Protein AF-A0A1W2DTV0-F1 (afdb_monomer_lite)

Radius of gyration: 12.7 Å; chains: 1; bounding box: 32×32×29 Å

Sequence (78 aa):
MRDLVDGQDLTCRLNGDRTYDREVGRCALDDGRDIGAVLIGQGLCGRCARFDSQGGYVEVQRAAGPFRGEVPGYGTSH

Organism: NCBI:txid1387277

Secondary structure (DSSP, 8-state):
-HHHHTT--EEEEEEEEEETTEEEEEEEETTS-BHHHHHHHTTSS---TTT-TT-TTHHHHHHH----S---TTT---

Foldseek 3Di:
DCVVDPPWDKDWDFPPDDDDPDTDTWIATPVGHIPQLVCLLVLNDADQCLRPVVCPNVVSNVNSDDRPDDDPPNSDDD

InterPro domains:
  IPR035437 SNase-like, OB-fold superfamily [SSF50199] (2-61)

Structure (mmCIF, N/CA/C/O backbone):
data_AF-A0A1W2DTV0-F1
#
_entry.id   AF-A0A1W2DTV0-F1
#
loop_
_atom_site.group_PDB
_atom_site.id
_atom_site.type_symbol
_atom_site.label_atom_id
_atom_site.label_alt_id
_atom_site.label_comp_id
_atom_site.label_asym_id
_atom_site.label_entity_id
_atom_site.label_seq_id
_atom_site.pdbx_PDB_ins_code
_atom_site.Cartn_x
_atom_site.Cartn_y
_atom_site.Cartn_z
_atom_site.occupancy
_atom_site.B_iso_or_equiv
_atom_site.auth_seq_id
_atom_site.auth_comp_id
_atom_site.auth_asym_id
_atom_site.auth_atom_id
_atom_site.pdbx_PDB_model_num
ATOM 1 N N . MET A 1 1 ? -10.536 -0.644 -3.051 1.00 92.00 1 MET A N 1
ATOM 2 C CA . MET A 1 1 ? -10.104 0.316 -2.008 1.00 92.00 1 MET A CA 1
ATOM 3 C C . MET A 1 1 ? -11.255 0.709 -1.101 1.00 92.00 1 MET A C 1
ATOM 5 O O . MET A 1 1 ? -11.150 0.422 0.076 1.00 92.00 1 MET A O 1
ATOM 9 N N . ARG A 1 2 ? -12.346 1.300 -1.617 1.00 95.31 2 ARG A N 1
ATOM 10 C CA . ARG A 1 2 ? -13.525 1.650 -0.798 1.00 95.31 2 ARG A CA 1
ATOM 11 C C . ARG A 1 2 ? -14.015 0.470 0.044 1.00 95.31 2 ARG A C 1
ATOM 13 O O . ARG A 1 2 ? -14.030 0.584 1.255 1.00 95.31 2 ARG A O 1
ATOM 20 N N . ASP A 1 3 ? -14.213 -0.687 -0.579 1.00 96.00 3 ASP A N 1
ATOM 21 C CA . ASP A 1 3 ? -14.656 -1.909 0.113 1.00 96.00 3 ASP A CA 1
ATOM 22 C C . ASP A 1 3 ? -13.733 -2.360 1.261 1.00 96.00 3 ASP A C 1
ATOM 24 O O . ASP A 1 3 ? -14.169 -3.076 2.153 1.00 96.00 3 ASP A O 1
ATOM 28 N N . LEU A 1 4 ? -12.452 -1.966 1.239 1.00 95.56 4 LEU A N 1
ATOM 29 C CA . LEU A 1 4 ? -11.487 -2.325 2.277 1.00 95.56 4 LEU A CA 1
ATOM 30 C C . LEU A 1 4 ? -11.516 -1.361 3.468 1.00 95.56 4 LEU A C 1
ATOM 32 O O . LEU A 1 4 ? -11.224 -1.810 4.567 1.00 95.56 4 LEU A O 1
ATOM 36 N N . VAL A 1 5 ? -11.818 -0.073 3.263 1.00 96.56 5 VAL A N 1
ATOM 37 C CA . VAL A 1 5 ? -11.617 0.977 4.287 1.00 96.56 5 VAL A CA 1
ATOM 38 C C . VAL A 1 5 ? -12.867 1.785 4.632 1.00 96.56 5 VAL A C 1
ATOM 40 O O . VAL A 1 5 ? -12.802 2.650 5.498 1.00 96.56 5 VAL A O 1
ATOM 43 N N . ASP A 1 6 ? -13.990 1.562 3.949 1.00 97.00 6 ASP A N 1
ATOM 44 C CA . ASP A 1 6 ? -15.223 2.297 4.232 1.00 97.00 6 ASP A CA 1
ATOM 45 C C . ASP A 1 6 ? -15.682 2.043 5.675 1.00 97.00 6 ASP A C 1
ATOM 47 O O . ASP A 1 6 ? -15.746 0.898 6.128 1.00 97.00 6 ASP A O 1
ATOM 51 N N . GLY A 1 7 ? -15.938 3.128 6.408 1.00 96.38 7 GLY A N 1
ATOM 52 C CA . GLY A 1 7 ? -16.301 3.089 7.827 1.00 96.38 7 GLY A CA 1
ATOM 53 C C . GLY A 1 7 ? -15.198 2.631 8.793 1.00 96.38 7 GLY A C 1
ATOM 54 O O . GLY A 1 7 ? -15.520 2.345 9.943 1.00 96.38 7 GLY A O 1
ATOM 55 N N . GLN A 1 8 ? -13.935 2.538 8.360 1.00 96.19 8 GLN A N 1
ATOM 56 C CA . GLN A 1 8 ? -12.812 2.102 9.200 1.00 96.19 8 GLN A CA 1
ATOM 57 C C . GLN A 1 8 ? -11.830 3.238 9.478 1.00 96.19 8 GLN A C 1
ATOM 59 O O . GLN A 1 8 ? -11.541 4.049 8.593 1.00 96.19 8 GLN A O 1
ATOM 64 N N . ASP A 1 9 ? -11.265 3.241 10.684 1.00 96.88 9 ASP A N 1
ATOM 65 C CA . ASP A 1 9 ? -10.150 4.112 11.026 1.00 96.88 9 ASP A CA 1
ATOM 66 C C . ASP A 1 9 ? -8.823 3.517 10.533 1.00 96.88 9 ASP A C 1
ATOM 68 O O . ASP A 1 9 ? -8.622 2.301 10.437 1.00 96.88 9 ASP A O 1
ATOM 72 N N . LEU A 1 10 ? -7.914 4.419 10.156 1.00 97.25 10 LEU A N 1
ATOM 73 C CA . LEU A 1 10 ? -6.592 4.089 9.644 1.00 97.25 10 LEU A CA 1
ATOM 74 C C . LEU A 1 10 ? -5.526 4.773 10.487 1.00 97.25 10 LEU A C 1
ATOM 76 O O . LEU A 1 10 ? -5.521 5.995 10.639 1.00 97.25 10 LEU A O 1
ATOM 80 N N . THR A 1 11 ? -4.539 3.999 10.928 1.00 97.94 11 THR A N 1
ATOM 81 C CA . THR A 1 11 ? -3.305 4.552 11.485 1.00 97.94 11 THR A CA 1
ATOM 82 C C . THR A 1 11 ? -2.224 4.561 10.412 1.00 97.94 11 THR A C 1
ATOM 84 O O . THR A 1 11 ? -1.772 3.506 9.965 1.00 97.94 11 THR A O 1
ATOM 87 N N . CYS A 1 12 ? -1.778 5.755 10.016 1.00 96.81 12 CYS A N 1
ATOM 88 C CA . CYS A 1 12 ? -0.733 5.938 9.011 1.00 96.81 12 CYS A CA 1
ATOM 89 C C . CYS A 1 12 ? 0.596 6.384 9.631 1.00 96.81 12 CYS A C 1
ATOM 91 O O . CYS A 1 12 ? 0.642 7.263 10.490 1.00 96.81 12 CYS A O 1
ATOM 93 N N . ARG A 1 13 ? 1.699 5.805 9.150 1.00 95.44 13 ARG A N 1
ATOM 94 C CA . ARG A 1 13 ? 3.071 6.207 9.477 1.00 95.44 13 ARG A CA 1
ATOM 95 C C . ARG A 1 13 ? 3.769 6.685 8.212 1.00 95.44 13 ARG A C 1
ATOM 97 O O . ARG A 1 13 ? 3.932 5.914 7.265 1.00 95.44 13 ARG A O 1
ATOM 104 N N . LEU A 1 14 ? 4.170 7.952 8.207 1.00 96.12 14 LEU A N 1
ATOM 105 C CA . LEU A 1 14 ? 4.935 8.550 7.114 1.00 96.12 14 LEU A CA 1
ATOM 106 C C . LEU A 1 14 ? 6.354 7.975 7.084 1.00 96.12 14 LEU A C 1
ATOM 108 O O . LEU A 1 14 ? 6.951 7.735 8.134 1.00 96.12 14 LEU A O 1
ATOM 112 N N . ASN A 1 15 ? 6.890 7.746 5.885 1.00 90.19 15 ASN A N 1
ATOM 113 C CA . ASN A 1 15 ? 8.233 7.189 5.692 1.00 90.19 15 ASN A CA 1
ATOM 114 C C . ASN A 1 15 ? 9.305 8.269 5.422 1.00 90.19 15 ASN A C 1
ATOM 116 O O . ASN A 1 15 ? 10.480 7.934 5.311 1.00 90.19 15 ASN A O 1
ATOM 120 N N . GLY A 1 16 ? 8.903 9.543 5.330 1.00 92.19 16 GLY A N 1
ATOM 121 C CA . GLY A 1 16 ? 9.778 10.686 5.047 1.00 92.19 16 GLY A CA 1
ATOM 122 C C . GLY A 1 16 ? 9.956 11.006 3.558 1.00 92.19 16 GLY A C 1
ATOM 123 O O . GLY A 1 16 ? 10.439 12.091 3.233 1.00 92.19 16 GLY A O 1
ATOM 124 N N . ASP A 1 17 ? 9.529 10.122 2.653 1.00 91.81 17 ASP A N 1
ATOM 125 C CA . ASP A 1 17 ? 9.577 10.373 1.215 1.00 91.81 17 ASP A CA 1
ATOM 126 C C . ASP A 1 17 ? 8.441 11.301 0.771 1.00 91.81 17 ASP A C 1
ATOM 128 O O . ASP A 1 17 ? 7.343 11.333 1.340 1.00 91.81 17 ASP A O 1
ATOM 132 N N . ARG A 1 18 ? 8.696 12.023 -0.325 1.00 91.62 18 ARG A N 1
ATOM 133 C CA . ARG A 1 18 ? 7.702 12.846 -1.014 1.00 91.62 18 ARG A CA 1
ATOM 134 C C . ARG A 1 18 ? 7.652 12.551 -2.507 1.00 91.62 18 ARG A C 1
ATOM 136 O O . ARG A 1 18 ? 8.667 12.266 -3.147 1.00 91.62 18 ARG A O 1
ATOM 143 N N . THR A 1 19 ? 6.458 12.661 -3.073 1.00 87.75 19 THR A N 1
ATOM 144 C CA . THR A 1 19 ? 6.214 12.646 -4.516 1.00 87.75 19 THR A CA 1
ATOM 145 C C . THR A 1 19 ? 5.399 13.875 -4.883 1.00 87.75 19 THR A C 1
ATOM 147 O O . THR A 1 19 ? 4.264 14.033 -4.441 1.00 87.75 19 THR A O 1
ATOM 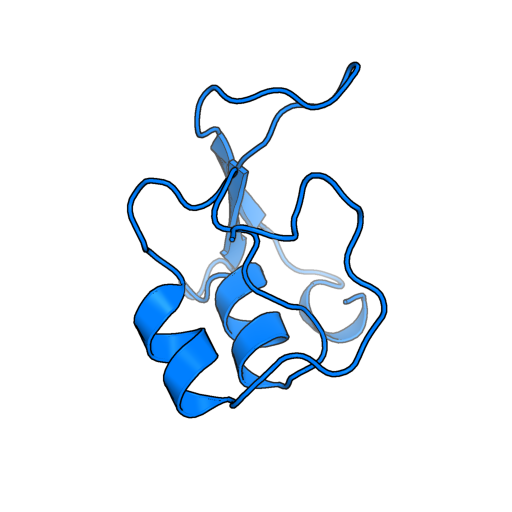150 N N . TYR A 1 20 ? 6.008 14.780 -5.654 1.00 87.62 20 TYR A N 1
ATOM 151 C CA . TYR A 1 20 ? 5.478 16.128 -5.868 1.00 87.62 20 TYR A CA 1
ATOM 152 C C . TYR A 1 20 ? 5.203 16.828 -4.522 1.00 87.62 20 TYR A C 1
ATOM 154 O O . TYR A 1 20 ? 6.120 16.995 -3.719 1.00 87.62 20 TYR A O 1
ATOM 162 N N . ASP A 1 21 ? 3.955 17.209 -4.270 1.00 90.00 21 ASP A N 1
ATOM 163 C CA . ASP A 1 21 ? 3.454 17.843 -3.052 1.00 90.00 21 ASP A CA 1
ATOM 164 C C . ASP A 1 21 ? 2.916 16.842 -2.010 1.00 90.00 21 ASP A C 1
ATOM 166 O O . ASP A 1 21 ? 2.426 17.254 -0.959 1.00 90.00 21 ASP A O 1
ATOM 170 N N . ARG A 1 22 ? 3.013 15.531 -2.270 1.00 91.94 22 ARG A N 1
ATOM 171 C CA . ARG A 1 22 ? 2.429 14.472 -1.432 1.00 91.94 22 ARG A CA 1
ATOM 172 C C . ARG A 1 22 ? 3.475 13.760 -0.592 1.00 91.94 22 ARG A C 1
ATOM 174 O O . ARG A 1 22 ? 4.580 13.487 -1.056 1.00 91.94 22 ARG A O 1
ATOM 181 N N . GLU A 1 23 ? 3.084 13.397 0.622 1.00 95.25 23 GLU A N 1
ATOM 182 C CA . GLU A 1 23 ? 3.878 12.583 1.543 1.00 95.25 23 GLU A CA 1
ATOM 183 C C . GLU A 1 23 ? 3.566 11.102 1.362 1.00 95.25 23 GLU A C 1
ATOM 185 O O . GLU A 1 23 ? 2.440 10.720 1.034 1.00 95.25 23 GLU A O 1
ATOM 190 N N . VAL A 1 24 ? 4.577 10.264 1.565 1.00 94.94 24 VAL A N 1
ATOM 191 C CA . VAL A 1 24 ? 4.461 8.815 1.425 1.00 94.94 24 VAL A CA 1
ATOM 192 C C . VAL A 1 24 ? 4.448 8.164 2.807 1.00 94.94 24 VAL A C 1
ATOM 194 O O . VAL A 1 24 ? 5.139 8.584 3.736 1.00 94.94 24 VAL A O 1
ATOM 197 N N . GLY A 1 25 ? 3.637 7.121 2.962 1.00 95.44 25 GLY A N 1
ATOM 198 C CA . GLY A 1 25 ? 3.507 6.392 4.216 1.00 95.44 25 GLY A CA 1
ATOM 199 C C . GLY A 1 25 ? 2.814 5.050 4.043 1.00 95.44 25 GLY A C 1
ATOM 200 O O . GLY A 1 25 ? 2.340 4.709 2.959 1.00 95.44 25 GLY A O 1
ATOM 201 N N . ARG A 1 26 ? 2.760 4.293 5.138 1.00 96.31 26 ARG A N 1
ATOM 202 C CA . ARG A 1 26 ? 2.004 3.041 5.237 1.00 96.31 26 ARG A CA 1
ATOM 203 C C . ARG A 1 26 ? 0.867 3.212 6.219 1.00 96.31 26 ARG A C 1
ATOM 205 O O . ARG A 1 26 ? 1.069 3.790 7.285 1.00 96.31 26 ARG A O 1
ATOM 212 N N . CYS A 1 27 ? -0.296 2.692 5.860 1.00 97.44 27 CYS A N 1
ATOM 213 C CA . CYS A 1 27 ? -1.487 2.755 6.688 1.00 97.44 27 CYS A CA 1
ATOM 214 C C . CYS A 1 27 ? -1.944 1.347 7.042 1.00 97.44 27 CYS A C 1
ATOM 216 O O . CYS A 1 27 ? -1.936 0.451 6.195 1.00 97.44 27 CYS A O 1
ATOM 218 N N . ALA A 1 28 ? 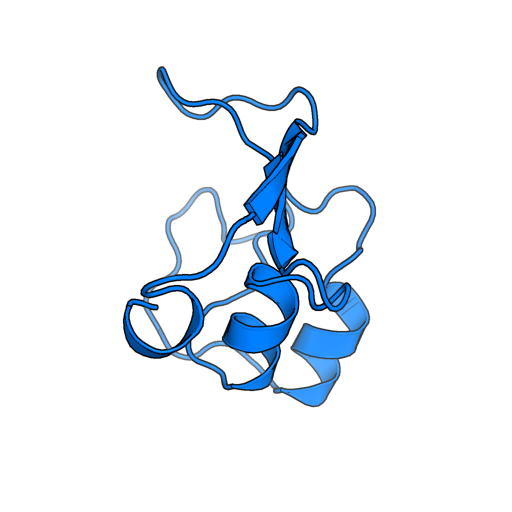-2.358 1.176 8.288 1.00 98.00 28 ALA A N 1
ATOM 219 C CA . ALA A 1 28 ? -2.965 -0.048 8.772 1.00 98.00 28 ALA A CA 1
ATOM 220 C C . ALA A 1 28 ? -4.391 0.230 9.247 1.00 98.00 28 ALA A C 1
ATOM 222 O O . ALA A 1 28 ? -4.654 1.300 9.799 1.00 98.00 28 ALA A O 1
ATOM 223 N N . LEU A 1 29 ? -5.276 -0.741 9.022 1.00 97.88 29 LEU A N 1
ATOM 224 C CA . LEU A 1 29 ? -6.572 -0.823 9.695 1.00 97.88 29 LEU A CA 1
ATOM 225 C C . LEU A 1 29 ? -6.350 -1.028 11.203 1.00 97.88 29 LEU A C 1
ATOM 227 O O . LEU A 1 29 ? -5.280 -1.483 11.619 1.00 97.88 29 LEU A O 1
ATOM 231 N N . ASP A 1 30 ? -7.375 -0.779 12.013 1.00 96.50 30 ASP A N 1
ATOM 232 C CA . ASP A 1 30 ? -7.314 -0.990 13.468 1.00 96.50 30 ASP A CA 1
ATOM 233 C C . ASP A 1 30 ? -7.008 -2.440 13.872 1.00 96.50 30 ASP A C 1
ATOM 235 O O . ASP A 1 30 ? -6.426 -2.693 14.927 1.00 96.50 30 ASP A O 1
ATOM 239 N N . ASP A 1 31 ? -7.344 -3.406 13.012 1.00 94.88 31 ASP A N 1
ATOM 240 C CA . ASP A 1 31 ? -7.002 -4.821 13.199 1.00 94.88 31 ASP A CA 1
ATOM 241 C C . ASP A 1 31 ? -5.545 -5.166 12.828 1.00 94.88 31 ASP A C 1
ATOM 243 O O . ASP A 1 31 ? -5.130 -6.325 12.896 1.00 94.88 31 ASP A O 1
ATOM 247 N N . GLY A 1 32 ? -4.754 -4.161 12.445 1.00 96.00 32 GLY A N 1
ATOM 248 C CA . GLY A 1 32 ? -3.334 -4.274 12.134 1.00 96.00 32 GLY A CA 1
ATOM 249 C C . GLY A 1 32 ? -3.018 -4.656 10.688 1.00 96.00 32 GLY A C 1
ATOM 250 O O . GLY A 1 32 ? -1.838 -4.716 10.332 1.00 96.00 32 GLY A O 1
ATOM 251 N N . ARG A 1 33 ? -4.014 -4.895 9.826 1.00 97.25 33 ARG A N 1
ATOM 252 C CA . ARG A 1 33 ? -3.756 -5.186 8.406 1.00 97.25 33 ARG A CA 1
ATOM 253 C C . ARG A 1 33 ? -3.247 -3.945 7.671 1.00 97.25 33 ARG A C 1
ATOM 255 O O . ARG A 1 33 ? -3.924 -2.922 7.619 1.00 97.25 33 ARG A O 1
ATOM 262 N N . ASP A 1 34 ? -2.078 -4.060 7.040 1.00 97.94 34 ASP A N 1
ATOM 263 C CA . ASP A 1 34 ? -1.518 -3.032 6.153 1.00 97.94 34 ASP A CA 1
ATOM 264 C C . ASP A 1 34 ? -2.287 -2.997 4.821 1.00 97.94 34 ASP A C 1
ATOM 266 O O . ASP A 1 34 ? -2.364 -4.001 4.106 1.00 97.94 34 ASP A O 1
ATOM 270 N N . ILE A 1 35 ? -2.852 -1.836 4.471 1.00 97.94 35 ILE A N 1
ATOM 271 C CA . ILE A 1 35 ? -3.702 -1.701 3.278 1.00 97.94 35 ILE A CA 1
ATOM 272 C C . ILE A 1 35 ? -2.924 -1.962 1.982 1.00 97.94 35 ILE A C 1
ATOM 274 O O . ILE A 1 35 ? -3.462 -2.549 1.045 1.00 97.94 35 ILE A O 1
ATOM 278 N N . GLY A 1 36 ? -1.649 -1.566 1.928 1.00 97.75 36 GLY A N 1
ATOM 279 C CA . GLY A 1 36 ? -0.786 -1.776 0.771 1.00 97.75 36 GLY A CA 1
ATOM 280 C C . GLY A 1 36 ? -0.479 -3.257 0.590 1.00 97.75 36 GLY A C 1
ATOM 281 O O . GLY A 1 36 ? -0.605 -3.778 -0.516 1.00 97.75 36 GLY A O 1
ATOM 282 N N . ALA A 1 37 ? -0.177 -3.960 1.684 1.00 98.31 37 ALA A N 1
ATOM 283 C CA . ALA A 1 37 ? 0.045 -5.402 1.664 1.00 98.31 37 ALA A CA 1
ATOM 284 C C . ALA A 1 37 ? -1.204 -6.166 1.201 1.00 98.31 37 ALA A C 1
ATOM 286 O O . ALA A 1 37 ? -1.083 -7.072 0.378 1.00 98.31 37 ALA A O 1
ATOM 287 N N . VAL A 1 38 ? -2.399 -5.784 1.670 1.00 98.31 38 VAL A N 1
ATOM 288 C CA . VAL A 1 38 ? -3.663 -6.404 1.232 1.00 98.31 38 VAL A CA 1
ATOM 289 C C . VAL A 1 38 ? -3.866 -6.222 -0.273 1.00 98.31 38 VAL A C 1
ATOM 291 O O . VAL A 1 38 ? -4.126 -7.196 -0.980 1.00 98.31 38 VAL A O 1
ATOM 294 N N . LEU A 1 39 ? -3.704 -4.999 -0.785 1.00 98.12 39 LEU A N 1
ATOM 295 C CA . LEU A 1 39 ? -3.906 -4.710 -2.208 1.00 98.12 39 LEU A CA 1
ATOM 296 C C . LEU A 1 39 ? -2.862 -5.392 -3.104 1.00 98.12 39 LEU A C 1
ATOM 298 O O . LEU A 1 39 ? -3.211 -5.871 -4.185 1.00 98.12 39 LEU A O 1
ATOM 302 N N . ILE A 1 40 ? -1.602 -5.466 -2.663 1.00 98.00 40 ILE A N 1
ATOM 303 C CA . ILE A 1 40 ? -0.540 -6.193 -3.375 1.00 98.00 40 ILE A CA 1
ATOM 304 C C . ILE A 1 40 ? -0.828 -7.695 -3.373 1.00 98.00 40 ILE A C 1
ATOM 306 O O . ILE A 1 40 ? -0.767 -8.326 -4.424 1.00 98.00 40 ILE A O 1
ATOM 310 N N . GLY A 1 41 ? -1.211 -8.261 -2.225 1.00 98.12 41 GLY A N 1
ATOM 311 C CA . GLY A 1 41 ? -1.570 -9.675 -2.092 1.00 98.12 41 GLY A CA 1
ATOM 312 C C . GLY A 1 41 ? -2.737 -10.097 -2.992 1.00 98.12 41 GLY A C 1
ATOM 313 O O . GLY A 1 41 ? -2.778 -11.229 -3.461 1.00 98.12 41 GLY A O 1
ATOM 314 N N . GLN A 1 42 ? -3.658 -9.173 -3.277 1.00 97.31 42 GLN A N 1
ATOM 315 C CA . GLN A 1 42 ? -4.782 -9.370 -4.199 1.00 97.31 42 GLN A CA 1
ATOM 316 C C . GLN A 1 42 ? -4.435 -9.078 -5.671 1.00 97.31 42 GLN A C 1
ATOM 318 O O . GLN A 1 42 ? -5.298 -9.201 -6.538 1.00 97.31 42 GLN A O 1
ATOM 323 N N . GLY A 1 43 ? -3.200 -8.660 -5.974 1.00 96.62 43 GLY A N 1
ATOM 324 C CA . GLY A 1 43 ? -2.763 -8.295 -7.325 1.00 96.62 43 GLY A CA 1
ATOM 325 C C . GLY A 1 43 ? -3.371 -6.993 -7.863 1.00 96.62 43 GLY A C 1
ATOM 326 O O . GLY A 1 43 ? -3.245 -6.706 -9.053 1.00 96.62 43 GLY A O 1
ATOM 327 N N . LEU A 1 44 ? -4.020 -6.196 -7.009 1.00 96.19 44 LEU A N 1
ATOM 328 C CA . LEU A 1 44 ? -4.660 -4.927 -7.375 1.00 96.19 44 LEU A CA 1
ATOM 329 C C . LEU A 1 44 ? -3.666 -3.761 -7.423 1.00 96.19 44 LEU A C 1
ATOM 331 O O . LEU A 1 44 ? -3.939 -2.738 -8.048 1.00 96.19 44 LEU A O 1
ATOM 335 N N . CYS A 1 45 ? -2.524 -3.898 -6.750 1.00 96.06 45 CYS A N 1
ATOM 336 C CA . CYS A 1 45 ? -1.425 -2.937 -6.743 1.00 96.06 45 CYS A CA 1
ATOM 337 C C . CYS A 1 45 ? -0.082 -3.664 -6.870 1.00 96.06 45 CYS A C 1
ATOM 339 O O . CYS A 1 45 ? 0.024 -4.852 -6.569 1.00 96.06 45 CYS A O 1
ATOM 341 N N . GLY A 1 46 ? 0.947 -2.933 -7.297 1.00 95.25 46 GLY A N 1
ATOM 342 C CA . GLY A 1 46 ? 2.325 -3.414 -7.330 1.00 95.25 46 GLY A CA 1
ATOM 343 C C . GLY A 1 46 ? 3.201 -2.721 -6.293 1.00 95.25 46 GLY A C 1
ATOM 344 O O . GLY A 1 46 ? 3.014 -1.542 -5.983 1.00 95.25 46 GLY A O 1
ATOM 345 N N . ARG A 1 47 ? 4.200 -3.442 -5.787 1.00 94.62 47 ARG A N 1
ATOM 346 C CA . ARG A 1 47 ? 5.295 -2.883 -4.995 1.00 94.62 47 ARG A CA 1
ATOM 347 C C . ARG A 1 47 ? 6.047 -1.840 -5.824 1.00 94.62 47 ARG A C 1
ATOM 349 O O . ARG A 1 47 ? 6.516 -2.126 -6.921 1.00 94.62 47 ARG A O 1
ATOM 356 N N . CYS A 1 48 ? 6.247 -0.661 -5.244 1.00 93.00 48 CYS A N 1
ATOM 357 C CA . CYS A 1 48 ? 7.118 0.380 -5.781 1.00 93.00 48 CYS A CA 1
ATOM 358 C C . CYS A 1 48 ? 8.423 0.399 -4.976 1.00 93.00 48 CYS A C 1
ATOM 360 O O . CYS A 1 48 ? 8.436 0.911 -3.857 1.00 93.00 48 CYS A O 1
ATOM 362 N N . ALA A 1 49 ? 9.520 -0.156 -5.509 1.00 90.62 49 ALA A N 1
ATOM 363 C CA . ALA 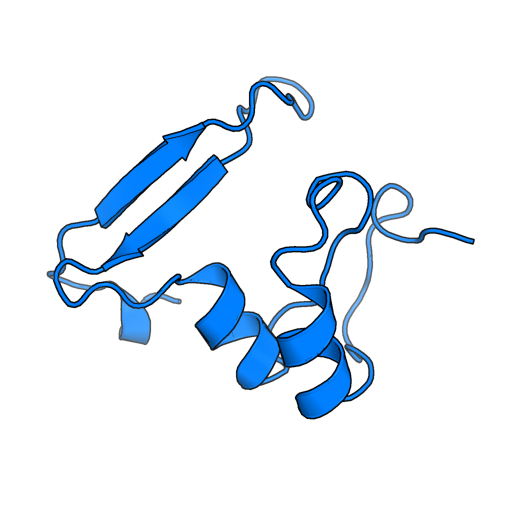A 1 49 ? 10.753 -0.299 -4.721 1.00 90.62 49 ALA A CA 1
ATOM 364 C C . ALA A 1 49 ? 11.352 1.052 -4.295 1.00 90.62 49 ALA A C 1
ATOM 366 O O . ALA A 1 49 ? 11.962 1.133 -3.234 1.00 90.62 49 ALA A O 1
ATOM 367 N N . ARG A 1 50 ? 11.101 2.123 -5.064 1.00 90.88 50 ARG A N 1
ATOM 368 C CA . ARG A 1 50 ? 11.476 3.497 -4.700 1.00 90.88 50 ARG A CA 1
ATOM 369 C C . ARG A 1 50 ? 10.930 3.917 -3.330 1.00 90.88 50 ARG A C 1
ATOM 371 O O . ARG A 1 50 ? 11.652 4.556 -2.580 1.00 90.88 50 ARG A O 1
ATOM 378 N N . PHE A 1 51 ? 9.676 3.580 -3.028 1.00 92.19 51 PHE A N 1
ATOM 379 C CA . PHE A 1 51 ? 8.9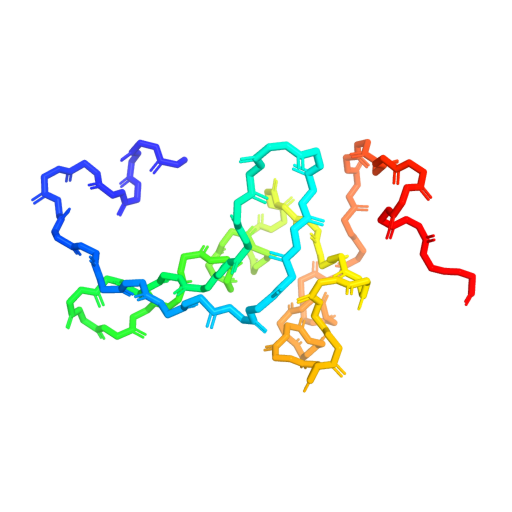95 3.967 -1.781 1.00 92.19 51 PHE A CA 1
ATOM 380 C C . PHE A 1 51 ? 8.946 2.838 -0.740 1.00 92.19 51 PHE A C 1
ATOM 382 O O . PHE A 1 51 ? 8.544 3.046 0.404 1.00 92.19 51 PHE A O 1
ATOM 389 N N . ASP A 1 52 ? 9.385 1.643 -1.129 1.00 92.88 52 ASP A N 1
ATOM 390 C CA . ASP A 1 52 ? 9.544 0.475 -0.269 1.00 92.88 52 ASP A CA 1
ATOM 391 C C . ASP A 1 52 ? 11.030 0.107 -0.116 1.00 92.88 52 ASP A C 1
ATOM 393 O O . ASP A 1 52 ? 11.453 -1.026 -0.371 1.00 92.88 52 ASP A O 1
ATOM 397 N N . SER A 1 53 ? 11.834 1.095 0.288 1.00 90.12 53 SER A N 1
ATOM 398 C CA . SER A 1 53 ? 13.286 0.960 0.475 1.00 90.12 53 SER A CA 1
ATOM 399 C C . SER A 1 53 ? 13.657 -0.045 1.570 1.00 90.12 53 SER A C 1
ATOM 401 O O . SER A 1 53 ? 14.687 -0.705 1.483 1.00 90.12 53 SER A O 1
ATOM 403 N N . GLN A 1 54 ? 12.787 -0.207 2.570 1.00 91.50 54 GLN A N 1
ATOM 404 C CA . GLN A 1 54 ? 12.928 -1.196 3.645 1.00 91.50 54 GLN A CA 1
ATOM 405 C C . GLN A 1 54 ? 12.405 -2.591 3.254 1.00 91.50 54 GLN A C 1
ATOM 407 O O . GLN A 1 54 ? 12.465 -3.512 4.062 1.00 91.50 54 GLN A O 1
ATOM 412 N N . GLY A 1 55 ? 11.862 -2.755 2.042 1.00 94.19 55 GLY A N 1
ATOM 413 C CA . GLY A 1 55 ? 11.422 -4.048 1.516 1.00 94.19 55 GLY A CA 1
ATOM 414 C C . GLY A 1 55 ? 10.217 -4.670 2.227 1.00 94.19 55 GLY A C 1
ATOM 415 O O . GLY A 1 55 ? 10.044 -5.887 2.177 1.00 94.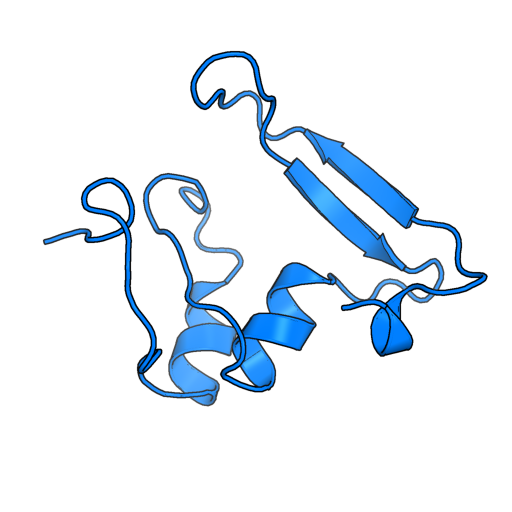19 55 GLY A O 1
ATOM 416 N N . GLY A 1 56 ? 9.367 -3.865 2.866 1.00 95.31 56 GLY A N 1
ATOM 417 C CA . GLY A 1 56 ? 8.203 -4.339 3.615 1.00 95.31 56 GLY A CA 1
ATOM 418 C C . GLY A 1 56 ? 7.165 -5.069 2.759 1.00 95.31 56 GLY A C 1
ATOM 419 O O . GLY A 1 56 ? 6.374 -5.834 3.305 1.00 95.31 56 GLY A O 1
ATOM 420 N N . TYR A 1 57 ? 7.184 -4.880 1.435 1.00 97.19 57 TYR A N 1
ATOM 421 C CA . TYR A 1 57 ? 6.261 -5.537 0.510 1.00 97.19 57 TYR A CA 1
ATOM 422 C C . TYR A 1 57 ? 6.905 -6.607 -0.385 1.00 97.19 57 TYR A C 1
ATOM 424 O O . TYR A 1 57 ? 6.234 -7.143 -1.267 1.00 97.19 57 TYR A O 1
ATOM 432 N N . VAL A 1 58 ? 8.187 -6.944 -0.191 1.00 96.62 58 VAL A N 1
ATOM 433 C CA . VAL A 1 58 ? 8.899 -7.916 -1.047 1.00 96.62 58 VAL A CA 1
ATOM 434 C C . VAL A 1 58 ? 8.223 -9.285 -1.024 1.00 96.62 58 VAL A C 1
ATOM 436 O O . VAL A 1 58 ? 7.866 -9.812 -2.078 1.00 96.62 58 VAL A O 1
ATOM 439 N N . GLU A 1 59 ? 8.006 -9.843 0.167 1.00 97.94 59 GLU A N 1
ATOM 440 C CA . GLU A 1 59 ? 7.482 -11.205 0.306 1.00 97.94 59 GLU A CA 1
ATOM 441 C C . GLU A 1 59 ? 6.028 -11.316 -0.164 1.00 97.94 59 GLU A C 1
ATOM 443 O O . GLU A 1 59 ? 5.677 -12.259 -0.874 1.00 97.94 59 GLU A O 1
ATOM 448 N N . VAL A 1 60 ? 5.188 -10.319 0.141 1.00 98.31 60 VAL A N 1
ATOM 449 C CA . VAL A 1 60 ? 3.792 -10.314 -0.325 1.00 98.31 60 VAL A CA 1
ATOM 450 C C . VAL A 1 60 ? 3.701 -10.147 -1.844 1.00 98.31 60 VAL A C 1
ATOM 452 O O . VAL A 1 60 ? 2.909 -10.842 -2.477 1.00 98.31 60 VAL A O 1
ATOM 455 N N . GLN A 1 61 ? 4.552 -9.315 -2.462 1.00 97.69 61 GLN A N 1
ATOM 456 C CA . GLN A 1 61 ? 4.613 -9.202 -3.923 1.00 97.69 61 GLN A CA 1
ATOM 457 C C . GLN A 1 61 ? 5.081 -10.510 -4.564 1.00 97.69 61 GLN A C 1
ATOM 459 O O . GLN A 1 61 ? 4.535 -10.928 -5.583 1.00 97.69 61 GLN A O 1
ATOM 464 N N . ARG A 1 62 ? 6.085 -11.171 -3.979 1.00 97.50 62 ARG A N 1
ATOM 465 C CA . ARG A 1 62 ? 6.580 -12.461 -4.470 1.00 97.50 62 ARG A CA 1
ATOM 466 C C . ARG A 1 62 ? 5.488 -13.529 -4.423 1.00 97.50 62 ARG A C 1
ATOM 468 O O . AR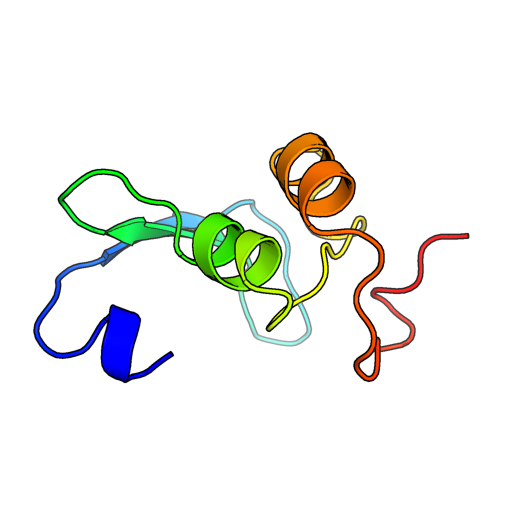G A 1 62 ? 5.346 -14.275 -5.387 1.00 97.50 62 ARG A O 1
ATOM 475 N N . ALA A 1 63 ? 4.720 -13.581 -3.336 1.00 98.19 63 ALA A N 1
ATOM 476 C CA . ALA A 1 63 ? 3.609 -14.515 -3.181 1.00 98.19 63 ALA A CA 1
ATOM 477 C C . ALA A 1 63 ? 2.455 -14.229 -4.159 1.00 98.19 63 ALA A C 1
ATOM 479 O O . ALA A 1 63 ? 1.886 -15.164 -4.717 1.00 98.19 63 ALA A O 1
ATOM 480 N N . ALA A 1 64 ? 2.139 -12.953 -4.405 1.00 97.69 64 ALA A N 1
ATOM 481 C CA . ALA A 1 64 ? 1.094 -12.539 -5.346 1.00 97.69 64 ALA A CA 1
ATOM 482 C C . ALA A 1 64 ? 1.485 -12.718 -6.828 1.00 97.69 64 ALA A C 1
ATOM 484 O O . ALA A 1 64 ? 0.621 -12.733 -7.707 1.00 97.69 64 ALA A O 1
ATOM 485 N N . GLY A 1 65 ? 2.782 -12.855 -7.120 1.00 96.62 65 GLY A N 1
ATOM 486 C CA . GLY A 1 65 ? 3.314 -12.838 -8.481 1.00 96.62 65 GLY A CA 1
ATOM 487 C C . GLY A 1 65 ? 3.469 -11.412 -9.030 1.00 96.62 65 GLY A C 1
ATOM 488 O O . GLY A 1 65 ? 3.243 -10.441 -8.313 1.00 96.62 65 GLY A O 1
ATOM 489 N N . PRO A 1 66 ? 3.904 -11.238 -10.290 1.00 92.81 66 PRO A N 1
ATOM 490 C CA . PRO A 1 66 ? 4.140 -9.912 -10.856 1.00 92.81 66 PRO A CA 1
ATOM 491 C C . PRO A 1 66 ? 2.836 -9.112 -10.986 1.00 92.81 66 PRO A C 1
ATOM 493 O O . PRO A 1 66 ? 1.828 -9.629 -11.473 1.00 92.81 66 PRO A O 1
ATOM 496 N N . PHE A 1 67 ? 2.875 -7.830 -10.614 1.00 94.88 67 PHE A N 1
ATOM 497 C CA . PHE A 1 67 ? 1.778 -6.905 -10.891 1.00 94.88 67 PHE A CA 1
ATOM 498 C C . PHE A 1 67 ? 1.614 -6.719 -12.405 1.00 94.88 67 PHE A C 1
ATOM 500 O O . PHE A 1 67 ? 2.593 -6.507 -13.118 1.00 94.88 67 PHE A O 1
ATOM 507 N N . ARG A 1 68 ? 0.375 -6.822 -12.898 1.00 93.69 68 ARG A N 1
ATOM 508 C CA . ARG A 1 68 ? 0.059 -6.799 -14.340 1.00 93.69 68 ARG A CA 1
ATOM 509 C C . ARG A 1 68 ? -0.546 -5.480 -14.831 1.00 93.69 68 ARG A C 1
ATOM 511 O O . ARG A 1 68 ? -0.906 -5.390 -16.001 1.00 93.69 68 ARG A O 1
ATOM 518 N N . GLY A 1 69 ? -0.708 -4.495 -13.949 1.00 90.00 69 GLY A N 1
ATOM 519 C CA . GLY A 1 69 ? -1.187 -3.164 -14.317 1.00 90.00 69 GLY A CA 1
ATOM 520 C C . GLY A 1 69 ? -0.068 -2.243 -14.802 1.00 90.00 69 GLY A C 1
ATOM 521 O O . GLY A 1 69 ? 1.104 -2.617 -14.837 1.00 90.00 69 GLY A O 1
ATOM 522 N N . GLU A 1 70 ? -0.438 -1.015 -15.155 1.00 90.69 70 GLU A N 1
ATOM 523 C CA . GLU A 1 70 ? 0.519 0.014 -15.557 1.00 90.69 70 GLU A CA 1
ATOM 524 C C . GLU A 1 70 ? 1.354 0.478 -14.357 1.00 90.69 70 GLU A C 1
ATOM 526 O O . GLU A 1 70 ? 0.822 0.822 -13.298 1.00 90.69 70 GLU A O 1
ATOM 531 N N . VAL A 1 71 ? 2.677 0.475 -14.523 1.00 85.50 71 VAL A N 1
ATOM 532 C CA . VAL A 1 71 ? 3.625 0.943 -13.509 1.00 85.50 71 VAL A CA 1
ATOM 533 C C . VAL A 1 71 ? 4.194 2.284 -13.972 1.00 85.50 71 VAL A C 1
ATOM 535 O O . VAL A 1 71 ? 4.801 2.338 -15.042 1.00 85.50 71 VAL A O 1
ATOM 538 N N . PRO A 1 72 ? 4.046 3.368 -13.189 1.00 84.19 72 PRO A N 1
ATOM 539 C CA . PRO A 1 72 ? 4.687 4.640 -13.502 1.00 84.19 72 PRO A CA 1
ATOM 540 C C . PRO A 1 72 ? 6.207 4.484 -13.616 1.00 84.19 72 PRO A C 1
ATOM 542 O O . PRO A 1 72 ? 6.800 3.696 -12.882 1.00 84.19 72 PRO A O 1
ATOM 545 N N . GLY A 1 73 ? 6.869 5.295 -14.447 1.00 84.50 73 GLY A N 1
ATOM 546 C CA . GLY A 1 73 ? 8.321 5.182 -14.667 1.00 84.50 73 GLY A CA 1
ATOM 547 C C . GLY A 1 73 ? 9.190 5.333 -13.405 1.00 84.50 73 GLY A C 1
ATOM 548 O O . GLY A 1 73 ? 10.304 4.831 -13.357 1.00 84.50 73 GLY A O 1
ATOM 549 N N . TYR A 1 74 ? 8.690 5.973 -12.341 1.00 81.19 74 TYR A N 1
ATOM 550 C CA . TYR A 1 74 ? 9.390 6.025 -11.047 1.00 81.19 74 TYR A CA 1
ATOM 551 C C . TYR A 1 74 ? 9.209 4.764 -10.183 1.00 81.19 74 TYR A C 1
ATOM 553 O O . TYR A 1 74 ? 9.866 4.640 -9.150 1.00 81.19 74 TYR A O 1
ATOM 561 N N . GLY A 1 75 ? 8.267 3.892 -10.545 1.00 75.50 75 GLY A N 1
ATOM 562 C CA . GLY A 1 75 ? 7.966 2.629 -9.875 1.00 75.50 75 GLY A CA 1
ATOM 563 C C . GLY A 1 75 ? 8.626 1.422 -10.534 1.00 75.50 75 GLY A C 1
ATOM 564 O O . GLY A 1 75 ? 8.795 0.393 -9.883 1.00 75.50 75 GLY A O 1
ATOM 565 N N . THR A 1 76 ? 9.064 1.550 -11.788 1.00 68.25 76 THR A N 1
ATOM 566 C CA . THR A 1 76 ? 9.931 0.569 -12.442 1.00 68.25 76 THR A CA 1
ATOM 567 C C . THR A 1 76 ? 11.339 0.697 -11.870 1.00 68.25 76 THR A C 1
ATOM 569 O O . THR A 1 76 ? 12.023 1.690 -12.096 1.00 68.25 76 THR A O 1
ATOM 572 N N . SER A 1 77 ? 11.762 -0.287 -11.083 1.00 57.22 77 SER A N 1
ATOM 573 C CA . SER A 1 77 ? 13.159 -0.419 -10.649 1.00 57.22 77 SER A CA 1
ATOM 574 C C . SER A 1 77 ? 13.807 -1.462 -11.556 1.00 57.22 77 SER A C 1
ATOM 576 O O . SER A 1 77 ? 13.259 -2.560 -11.660 1.00 57.22 77 SER A O 1
ATOM 578 N N . HIS A 1 78 ? 14.884 -1.085 -12.252 1.00 45.12 78 HIS A N 1
ATOM 579 C CA . HIS A 1 78 ? 15.717 -1.984 -13.059 1.00 45.12 78 HIS A CA 1
ATOM 580 C C . HIS A 1 78 ? 16.456 -3.007 -12.193 1.00 45.12 78 HIS A C 1
ATOM 582 O O . HIS A 1 78 ? 16.851 -2.633 -11.064 1.00 45.12 78 HIS A O 1
#

pLDDT: mean 92.83, std 8.55, range [45.12, 98.31]